Protein AF-A0A7W6TET4-F1 (afdb_monomer_lite)

Foldseek 3Di:
DQDDDPDLADDPVVCVVCVPPPQEAEEEADADDPPDPPGPVVVVVVDDDPRYDYDDQQQLAPPVDPDGSHHHDPVSVVVVCVVSVHDPSHDYHYD

Organism: NCBI:txid393664

Radius of gyration: 14.75 Å; chains: 1; bounding box: 37×28×41 Å

Sequence (95 aa):
MSLSLPGSLVTTEWLAAHIDQPDLVILDGSFKLPGATPIAADDFAARHIPKARFFDIDKIADHETSLPHMLPSPEAFEQYAADLGISSDSVVSRL

Secondary structure (DSSP, 8-state):
-----SSS---HHHHHHHTT-TTEEEEE-----TT-SS-HHHHHHHS--TT-EE--TTTTS--SSSSTTPPPPHHHHHHHHHHTT--TT-EEEE-

InterPro domains:
  IPR001763 Rhodanese-like domain [PS50206] (20-92)
  IPR036873 Rhodanese-like domain superfamily [G3DSA:3.40.250.10] (3-93)
  IPR036873 Rhodanese-like domain superfamily [SSF52821] (8-92)
  IPR045078 Sulfurtransferase TST/MPST-like [PTHR11364] (6-91)

Structure (mmCIF, N/CA/C/O backbone):
data_AF-A0A7W6TET4-F1
#
_entry.id   AF-A0A7W6TET4-F1
#
loop_
_atom_site.group_PDB
_atom_site.id
_atom_site.type_symbol
_atom_site.label_atom_id
_atom_site.label_alt_id
_atom_site.label_comp_id
_atom_site.label_asym_id
_atom_site.label_entity_id
_atom_site.label_seq_id
_atom_site.pdbx_PDB_ins_code
_atom_site.Cartn_x
_atom_site.Cartn_y
_atom_site.Cartn_z
_atom_site.occupancy
_atom_site.B_iso_or_equiv
_atom_site.auth_seq_id
_atom_site.auth_comp_id
_atom_site.auth_asym_id
_atom_site.auth_atom_id
_atom_site.pdbx_PDB_model_num
ATOM 1 N N . MET A 1 1 ? -19.960 4.815 11.275 1.00 53.94 1 MET A N 1
ATOM 2 C CA . MET A 1 1 ? -19.235 5.921 11.935 1.00 53.94 1 MET A CA 1
ATOM 3 C C . MET A 1 1 ? -17.923 6.014 11.197 1.00 53.94 1 MET A C 1
ATOM 5 O O . MET A 1 1 ? -17.213 5.023 11.216 1.00 53.94 1 MET A O 1
ATOM 9 N N . SER A 1 2 ? -17.649 7.124 10.514 1.00 67.94 2 SER A N 1
ATOM 10 C CA . SER A 1 2 ? -16.409 7.277 9.749 1.00 67.94 2 SER A CA 1
ATOM 11 C C . SER A 1 2 ? -15.210 7.264 10.696 1.00 67.94 2 SER A C 1
ATOM 13 O O . SER A 1 2 ? -15.177 8.031 11.665 1.00 67.94 2 SER A O 1
ATOM 15 N N . LEU A 1 3 ? -14.240 6.394 10.433 1.00 78.88 3 LEU A N 1
ATOM 16 C CA . LEU A 1 3 ? -12.979 6.367 11.165 1.00 78.88 3 LEU A CA 1
ATOM 17 C C . LEU A 1 3 ? -12.217 7.682 10.918 1.00 78.88 3 LEU A C 1
ATOM 19 O O . LEU A 1 3 ? -12.069 8.111 9.779 1.00 78.88 3 LEU A O 1
ATOM 23 N N . SER A 1 4 ? -11.730 8.333 11.976 1.00 82.81 4 SER A N 1
ATOM 24 C CA . SER A 1 4 ? -10.847 9.502 11.858 1.00 82.81 4 SER A CA 1
ATOM 25 C C . SER A 1 4 ? -9.422 9.085 12.187 1.00 82.81 4 SER A C 1
ATOM 27 O O . SER A 1 4 ? -9.173 8.549 13.268 1.00 82.81 4 SER A O 1
ATOM 29 N N . LEU A 1 5 ? -8.479 9.359 11.285 1.00 84.75 5 LEU A N 1
ATOM 30 C CA . LEU A 1 5 ? -7.062 9.148 11.569 1.00 84.75 5 LEU A CA 1
ATOM 31 C C . LEU A 1 5 ? -6.546 10.195 12.567 1.00 84.75 5 LEU A C 1
ATOM 33 O O . LEU A 1 5 ? -6.952 11.357 12.495 1.00 84.75 5 LEU A O 1
ATOM 37 N N . PRO A 1 6 ? -5.622 9.822 13.470 1.00 84.50 6 PRO A N 1
ATOM 38 C CA . PRO A 1 6 ? -4.951 10.772 14.357 1.00 84.50 6 PRO A CA 1
ATOM 39 C C . PRO A 1 6 ? -3.944 11.678 13.617 1.00 84.50 6 PRO A C 1
ATOM 41 O O . PRO A 1 6 ? -3.480 12.663 14.186 1.00 84.50 6 PRO A O 1
ATOM 44 N N . GLY A 1 7 ? -3.601 11.358 12.364 1.00 89.06 7 GLY A N 1
ATOM 45 C CA . GLY A 1 7 ? -2.691 12.112 11.501 1.00 89.06 7 GLY A CA 1
ATOM 46 C C . GLY A 1 7 ? -2.240 11.282 10.293 1.00 89.06 7 GLY A C 1
ATOM 47 O O . GLY A 1 7 ? -2.768 10.197 10.056 1.00 89.06 7 GLY A O 1
ATOM 48 N N . SER A 1 8 ? -1.238 11.764 9.548 1.00 90.31 8 SER A N 1
ATOM 49 C CA . SER A 1 8 ? -0.650 11.041 8.400 1.00 90.31 8 SER A CA 1
ATOM 50 C C . SER A 1 8 ? 0.134 9.783 8.792 1.00 90.31 8 SER A C 1
ATOM 52 O O . SER A 1 8 ? 0.479 8.983 7.929 1.00 90.31 8 SER A O 1
ATOM 54 N N . LEU A 1 9 ? 0.443 9.628 10.082 1.00 92.12 9 LEU A N 1
ATOM 55 C CA . LEU A 1 9 ? 1.100 8.463 10.660 1.00 92.12 9 LEU A CA 1
ATOM 56 C C . LEU A 1 9 ? 0.253 7.940 11.819 1.00 92.12 9 LEU A C 1
ATOM 58 O O . LEU A 1 9 ? -0.325 8.718 12.582 1.00 92.12 9 LEU A O 1
ATOM 62 N N . VAL A 1 10 ? 0.229 6.621 11.967 1.00 93.88 10 VAL A N 1
ATOM 63 C CA . VAL A 1 10 ? -0.420 5.915 13.075 1.00 93.88 10 VAL A CA 1
ATOM 64 C C . VAL A 1 10 ? 0.575 4.957 13.715 1.00 93.88 10 VAL A C 1
ATOM 66 O O . VAL A 1 10 ? 1.537 4.540 13.073 1.00 93.88 10 VAL A O 1
ATOM 69 N N . THR A 1 11 ? 0.365 4.610 14.983 1.00 94.75 11 THR A N 1
ATOM 70 C CA . THR A 1 11 ? 1.202 3.606 15.653 1.00 94.75 11 THR A CA 1
ATOM 71 C C . THR A 1 11 ? 0.676 2.193 15.405 1.00 94.75 11 THR A C 1
ATOM 73 O O . THR A 1 11 ? -0.485 1.998 15.030 1.00 94.75 11 THR A O 1
ATOM 76 N N . THR A 1 12 ? 1.515 1.189 15.661 1.00 94.44 12 THR A N 1
ATOM 77 C CA . THR A 1 12 ? 1.134 -0.229 15.597 1.00 94.44 12 THR A CA 1
ATOM 78 C C . THR A 1 12 ? 0.012 -0.572 16.573 1.00 94.44 12 THR A C 1
ATOM 80 O O . THR A 1 12 ? -0.875 -1.355 16.241 1.00 94.44 12 THR A O 1
ATOM 83 N N . GLU A 1 13 ? -0.000 0.052 17.752 1.00 95.12 13 GLU A N 1
ATOM 84 C CA . GLU A 1 13 ? -1.038 -0.139 18.771 1.00 95.12 13 GLU A CA 1
ATOM 85 C C . GLU A 1 13 ? -2.374 0.434 18.304 1.00 95.12 13 GLU A C 1
ATOM 87 O O . GLU A 1 13 ? -3.412 -0.205 18.471 1.00 95.12 13 GLU A O 1
ATOM 92 N N . TRP A 1 14 ? -2.352 1.619 17.682 1.00 94.62 14 TRP A N 1
ATOM 93 C CA . TRP A 1 14 ? -3.555 2.198 17.097 1.00 94.62 14 TRP A CA 1
ATOM 94 C C . TRP A 1 14 ? -4.098 1.292 15.996 1.00 94.62 14 TRP A C 1
ATOM 96 O O . TRP A 1 14 ? -5.291 0.993 16.000 1.00 94.62 14 TRP A O 1
ATOM 106 N N . LEU A 1 15 ? -3.239 0.805 15.095 1.00 94.75 15 LEU A N 1
ATOM 107 C CA . LEU A 1 15 ? -3.696 -0.056 14.011 1.00 94.75 15 LEU A CA 1
ATOM 108 C C . LEU A 1 15 ? -4.312 -1.349 14.547 1.00 94.75 15 LEU A C 1
ATOM 110 O O . LEU A 1 15 ? -5.414 -1.710 14.144 1.00 94.75 15 LEU A O 1
ATOM 114 N N . ALA A 1 16 ? -3.640 -2.016 15.487 1.00 94.31 16 ALA A N 1
ATOM 115 C CA . ALA A 1 16 ? -4.144 -3.240 16.100 1.00 94.31 16 ALA A CA 1
ATOM 116 C C . ALA A 1 16 ? -5.514 -3.031 16.770 1.00 94.31 16 ALA A C 1
ATOM 118 O O . ALA A 1 16 ? -6.381 -3.894 16.669 1.00 94.31 16 ALA A O 1
ATOM 119 N N . ALA A 1 17 ? -5.737 -1.870 17.397 1.00 94.50 17 ALA A N 1
ATOM 120 C CA . ALA A 1 17 ? -7.012 -1.528 18.026 1.00 94.50 17 ALA A CA 1
ATOM 121 C C . ALA A 1 17 ? -8.150 -1.230 17.027 1.00 94.50 17 ALA A C 1
ATOM 123 O O . ALA A 1 17 ? -9.317 -1.296 17.408 1.00 94.50 17 ALA A O 1
ATOM 124 N N . HIS A 1 18 ? -7.836 -0.904 15.768 1.00 93.75 18 HIS A N 1
ATOM 125 C CA . HIS A 1 18 ? -8.816 -0.493 14.752 1.00 93.75 18 HIS A CA 1
ATOM 126 C C . HIS A 1 18 ? -8.876 -1.432 13.534 1.00 93.75 18 HIS A C 1
ATOM 128 O O . HIS A 1 18 ? -9.623 -1.156 12.600 1.00 93.75 18 HIS A O 1
ATOM 134 N N . ILE A 1 19 ? -8.148 -2.555 13.543 1.00 93.50 19 ILE A N 1
ATOM 135 C CA . ILE A 1 19 ? -8.008 -3.489 12.407 1.00 93.50 19 ILE A CA 1
ATOM 136 C C . ILE A 1 19 ? -9.335 -4.111 11.928 1.00 93.50 19 ILE A C 1
ATOM 138 O O . ILE A 1 19 ? -9.438 -4.633 10.815 1.00 93.50 19 ILE A O 1
ATOM 142 N N . ASP A 1 20 ? -10.368 -4.075 12.769 1.00 93.12 20 ASP A N 1
ATOM 143 C CA . ASP A 1 20 ? -11.706 -4.580 12.460 1.00 93.12 20 ASP A CA 1
ATOM 144 C C . ASP A 1 20 ? -12.679 -3.519 11.945 1.00 93.12 20 ASP A C 1
ATOM 146 O O . ASP A 1 20 ? -13.820 -3.848 11.619 1.00 93.12 20 ASP A O 1
ATOM 150 N N . GLN A 1 21 ? -12.237 -2.267 11.812 1.00 91.62 21 GLN A N 1
ATOM 151 C CA . GLN A 1 21 ? -13.076 -1.213 11.260 1.00 91.62 21 GLN A CA 1
ATOM 152 C C . GLN A 1 21 ? -13.338 -1.458 9.766 1.00 91.62 21 GLN A C 1
ATOM 154 O O . GLN A 1 21 ? -12.386 -1.645 9.007 1.00 91.62 21 GLN A O 1
ATOM 159 N N . PRO A 1 22 ? -14.607 -1.438 9.318 1.00 87.62 22 PRO A N 1
ATOM 160 C CA . PRO A 1 22 ? -14.963 -1.747 7.931 1.00 87.62 22 PRO A CA 1
ATOM 161 C C . PRO A 1 22 ? -14.431 -0.710 6.936 1.00 87.62 22 PRO A C 1
ATOM 163 O O . PRO A 1 22 ? -14.143 -1.053 5.793 1.00 87.62 22 PRO A O 1
ATOM 166 N N . ASP A 1 23 ? -14.263 0.532 7.388 1.00 88.69 23 ASP A N 1
ATOM 167 C CA . ASP A 1 23 ? -13.827 1.657 6.557 1.00 88.69 23 ASP A CA 1
ATOM 168 C C . ASP A 1 23 ? -12.287 1.768 6.489 1.00 88.69 23 ASP A C 1
ATOM 170 O O . ASP A 1 23 ? -11.756 2.654 5.820 1.00 88.69 23 ASP A O 1
ATOM 174 N N . LEU A 1 24 ? -11.550 0.896 7.196 1.00 91.06 24 LEU A N 1
ATOM 175 C CA . LEU A 1 24 ? -10.088 0.890 7.222 1.00 91.06 24 LEU A CA 1
ATOM 176 C C . LEU A 1 24 ? -9.526 -0.045 6.147 1.00 91.06 24 LEU A C 1
ATOM 178 O O . LEU A 1 24 ? -9.713 -1.262 6.195 1.00 91.06 24 LEU A O 1
ATOM 182 N N . VAL A 1 25 ? -8.754 0.524 5.223 1.00 93.12 25 VAL A N 1
ATOM 183 C CA . VAL A 1 25 ? -7.996 -0.226 4.220 1.00 93.12 25 VAL A CA 1
ATOM 184 C C . VAL A 1 25 ? -6.511 -0.167 4.561 1.00 93.12 25 VAL A C 1
ATOM 186 O O . VAL A 1 25 ? -5.919 0.908 4.670 1.00 93.12 25 VAL A O 1
ATOM 189 N N . ILE A 1 26 ? -5.907 -1.344 4.717 1.00 94.44 26 ILE A N 1
ATOM 190 C CA . ILE A 1 26 ? -4.477 -1.505 4.990 1.00 94.44 26 ILE A CA 1
ATOM 191 C C . ILE A 1 26 ? -3.801 -1.899 3.684 1.00 94.44 26 ILE A C 1
ATOM 193 O O . ILE A 1 26 ? -4.182 -2.895 3.066 1.00 94.44 26 ILE A O 1
ATOM 197 N N . LEU A 1 27 ? -2.801 -1.127 3.269 1.00 95.19 27 LEU A N 1
ATOM 198 C CA . LEU A 1 27 ? -2.016 -1.415 2.074 1.00 95.19 27 LEU A CA 1
ATOM 199 C C . LEU A 1 27 ? -0.574 -1.725 2.458 1.00 95.19 27 LEU A C 1
ATOM 201 O O . LEU A 1 27 ? 0.060 -0.947 3.170 1.00 95.19 27 LEU A O 1
ATOM 205 N N . ASP A 1 28 ? -0.054 -2.831 1.938 1.00 95.31 28 ASP A N 1
ATOM 206 C CA . ASP A 1 28 ? 1.380 -3.099 1.940 1.00 95.31 28 ASP A CA 1
ATOM 207 C C . ASP A 1 28 ? 1.984 -2.505 0.666 1.00 95.31 28 ASP A C 1
ATOM 209 O O . ASP A 1 28 ? 1.710 -2.973 -0.438 1.00 95.31 28 ASP A O 1
ATOM 213 N N . GLY A 1 29 ? 2.765 -1.435 0.823 1.00 92.69 29 GLY A N 1
ATOM 214 C CA . GLY A 1 29 ? 3.433 -0.734 -0.276 1.00 92.69 29 GLY A CA 1
ATOM 215 C C . GLY A 1 29 ? 4.895 -1.136 -0.453 1.00 92.69 29 GLY A C 1
ATOM 216 O O . GLY A 1 29 ? 5.703 -0.286 -0.846 1.00 92.69 29 GLY A O 1
ATOM 217 N N . SER A 1 30 ? 5.262 -2.363 -0.072 1.00 93.19 30 SER A N 1
ATOM 218 C CA . SER A 1 30 ? 6.630 -2.864 -0.172 1.00 93.19 30 SER A CA 1
ATOM 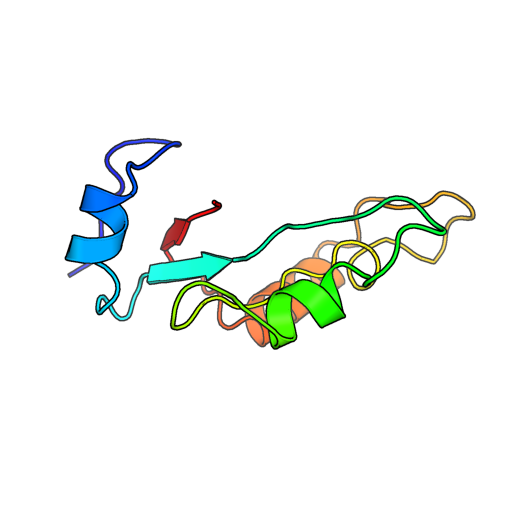219 C C . SER A 1 30 ? 7.067 -3.028 -1.622 1.00 93.19 30 SER A C 1
ATOM 221 O O . SER A 1 30 ? 6.383 -3.628 -2.446 1.00 93.19 30 SER A O 1
ATOM 223 N N . PHE A 1 31 ? 8.280 -2.564 -1.907 1.00 92.38 31 PHE A N 1
ATOM 224 C CA . PHE A 1 31 ? 8.957 -2.761 -3.180 1.00 92.38 31 PHE A CA 1
ATOM 225 C C . PHE A 1 31 ? 10.405 -3.169 -2.929 1.00 92.38 31 PHE A C 1
ATOM 227 O O . PHE A 1 31 ? 11.032 -2.721 -1.965 1.00 92.38 31 PHE A O 1
ATOM 234 N N . LYS A 1 32 ? 10.948 -4.018 -3.800 1.00 91.56 32 LYS A N 1
ATOM 235 C CA . LYS A 1 32 ? 12.338 -4.468 -3.731 1.00 91.56 32 LYS A CA 1
ATOM 236 C C . LYS A 1 32 ? 13.027 -4.240 -5.065 1.00 91.56 32 LYS A C 1
ATOM 238 O O . LYS A 1 32 ? 12.423 -4.404 -6.117 1.00 91.56 32 LYS A O 1
ATOM 243 N N . LEU A 1 33 ? 14.315 -3.909 -5.002 1.00 90.50 33 LEU A N 1
ATOM 244 C CA . LEU A 1 33 ? 15.130 -3.707 -6.195 1.00 90.50 33 LEU A CA 1
ATOM 245 C C . LEU A 1 33 ? 15.203 -4.984 -7.052 1.00 90.50 33 LEU A C 1
ATOM 247 O O . LEU A 1 33 ? 15.222 -6.089 -6.495 1.00 90.50 33 LEU A O 1
ATOM 251 N N . PRO A 1 34 ? 15.327 -4.850 -8.386 1.00 86.88 34 PRO A N 1
ATOM 252 C CA . PRO A 1 34 ? 15.526 -5.988 -9.273 1.00 86.88 34 PRO A CA 1
ATOM 253 C C . PRO A 1 34 ? 16.680 -6.886 -8.808 1.00 86.88 34 PRO A C 1
ATOM 255 O O . PRO A 1 34 ? 17.775 -6.411 -8.507 1.00 86.88 34 PRO A O 1
ATOM 258 N N . GLY A 1 35 ? 16.430 -8.195 -8.743 1.00 89.69 35 GLY A N 1
ATOM 259 C CA . GLY A 1 35 ? 17.404 -9.194 -8.287 1.00 89.69 35 GLY A CA 1
ATOM 260 C C . GLY A 1 35 ? 17.390 -9.484 -6.780 1.00 89.69 35 GLY A C 1
ATOM 261 O O . GLY A 1 35 ? 18.032 -10.443 -6.351 1.00 89.69 35 GLY A O 1
ATOM 262 N N . ALA A 1 36 ? 16.640 -8.728 -5.972 1.00 91.56 36 ALA A N 1
ATOM 263 C CA . ALA A 1 36 ? 16.397 -9.086 -4.577 1.00 91.56 36 ALA A CA 1
ATOM 264 C C . ALA A 1 36 ? 15.419 -10.270 -4.483 1.00 91.56 36 ALA A C 1
ATOM 266 O O . ALA A 1 36 ? 14.366 -10.271 -5.118 1.00 91.56 36 ALA A O 1
ATOM 267 N N . THR A 1 37 ? 15.761 -11.268 -3.665 1.00 90.12 37 THR A N 1
ATOM 268 C CA . THR A 1 37 ? 14.924 -12.452 -3.429 1.00 90.12 37 THR A CA 1
ATOM 269 C C . THR A 1 37 ? 14.680 -12.664 -1.930 1.00 90.12 37 THR A C 1
ATOM 271 O O . THR A 1 37 ? 15.569 -12.368 -1.125 1.00 90.12 37 THR A O 1
ATOM 274 N N . PRO A 1 38 ? 13.492 -13.153 -1.530 1.00 90.81 38 PRO A N 1
ATOM 275 C CA . PRO A 1 38 ? 12.279 -13.286 -2.354 1.00 90.81 38 PRO A CA 1
ATOM 276 C C . PRO A 1 38 ? 11.759 -11.910 -2.819 1.00 90.81 38 PRO A C 1
ATOM 278 O O . PRO A 1 38 ? 12.132 -10.884 -2.240 1.00 90.81 38 PRO A O 1
ATOM 281 N N . ILE A 1 39 ? 10.947 -11.868 -3.879 1.00 93.38 39 ILE A N 1
ATOM 282 C CA . ILE A 1 39 ? 10.360 -10.604 -4.362 1.00 93.38 39 ILE A CA 1
ATOM 283 C C . ILE A 1 39 ? 9.324 -10.073 -3.357 1.00 93.38 39 ILE A C 1
ATOM 285 O O . ILE A 1 39 ? 8.884 -10.802 -2.470 1.00 93.38 39 ILE A O 1
ATOM 289 N N . ALA A 1 40 ? 8.935 -8.800 -3.466 1.00 94.00 40 ALA A N 1
ATOM 290 C CA . ALA A 1 40 ? 8.019 -8.173 -2.504 1.00 94.00 40 ALA A CA 1
ATOM 291 C C . ALA A 1 40 ? 6.670 -8.912 -2.389 1.00 94.00 40 ALA A C 1
ATOM 293 O O . ALA A 1 40 ? 6.188 -9.133 -1.282 1.00 94.00 40 ALA A O 1
ATOM 294 N N . ALA A 1 41 ? 6.113 -9.366 -3.517 1.00 93.38 41 ALA A N 1
ATOM 295 C CA . ALA A 1 41 ? 4.866 -10.129 -3.543 1.00 93.38 41 ALA A CA 1
ATOM 296 C C . ALA A 1 41 ? 4.974 -11.483 -2.814 1.00 93.38 41 ALA A C 1
ATOM 298 O O . ALA A 1 41 ? 4.051 -11.874 -2.101 1.00 93.38 41 ALA A O 1
ATOM 299 N N . ASP A 1 42 ? 6.108 -12.176 -2.946 1.00 95.12 42 ASP A N 1
ATOM 300 C CA . ASP A 1 42 ? 6.362 -13.446 -2.257 1.00 95.12 42 ASP A CA 1
ATOM 301 C C . ASP A 1 42 ? 6.496 -13.238 -0.743 1.00 95.12 42 ASP A C 1
ATOM 303 O O . ASP A 1 42 ? 5.971 -14.025 0.045 1.00 95.12 42 ASP A O 1
ATOM 307 N N . ASP A 1 43 ? 7.167 -12.159 -0.326 1.00 94.38 43 ASP A N 1
ATOM 308 C CA . ASP A 1 43 ? 7.276 -11.787 1.088 1.00 94.38 43 ASP A CA 1
ATOM 309 C C . ASP A 1 43 ? 5.911 -11.459 1.690 1.00 94.38 43 ASP A C 1
ATOM 311 O O . ASP A 1 43 ? 5.583 -11.973 2.761 1.00 94.38 43 ASP A O 1
ATOM 315 N N . PHE A 1 44 ? 5.105 -10.668 0.976 1.00 95.88 44 PHE A N 1
ATOM 316 C CA . PHE A 1 44 ? 3.734 -10.367 1.368 1.00 95.88 44 PHE A CA 1
ATOM 317 C C . PHE A 1 44 ? 2.922 -11.658 1.505 1.00 95.88 44 PHE A C 1
ATOM 319 O O . PHE A 1 44 ? 2.306 -11.894 2.542 1.00 95.88 44 PHE A O 1
ATOM 326 N N . ALA A 1 45 ? 2.968 -12.549 0.510 1.00 95.31 45 ALA A N 1
ATOM 327 C CA . ALA A 1 45 ? 2.260 -13.827 0.558 1.00 95.31 45 ALA A CA 1
ATOM 328 C C . ALA A 1 45 ? 2.707 -14.706 1.739 1.00 95.31 45 ALA A C 1
ATOM 330 O O . ALA A 1 45 ? 1.880 -15.390 2.345 1.00 95.31 45 ALA A O 1
ATOM 331 N N . ALA A 1 46 ? 3.995 -14.670 2.095 1.00 96.75 46 ALA A N 1
ATOM 332 C CA . ALA A 1 46 ? 4.529 -15.411 3.229 1.00 96.75 46 ALA A CA 1
ATOM 333 C C . ALA A 1 46 ? 4.082 -14.824 4.576 1.00 96.75 46 ALA A C 1
ATOM 335 O O . ALA A 1 46 ? 3.737 -15.581 5.488 1.00 96.75 46 ALA A O 1
ATOM 336 N N . ARG A 1 47 ? 4.122 -13.493 4.732 1.00 95.50 47 ARG A N 1
ATOM 337 C CA . ARG A 1 47 ? 3.724 -12.782 5.953 1.00 95.50 47 ARG A CA 1
ATOM 338 C C . ARG A 1 47 ? 3.287 -11.355 5.637 1.00 95.50 47 ARG A C 1
ATOM 340 O O . ARG A 1 47 ? 4.057 -10.568 5.104 1.00 95.50 47 ARG A O 1
ATOM 347 N N . HIS A 1 48 ? 2.104 -10.997 6.110 1.00 96.00 48 HIS A N 1
ATOM 348 C CA . HIS A 1 48 ? 1.580 -9.639 6.054 1.00 96.00 48 HIS A CA 1
ATOM 349 C C . HIS A 1 48 ? 0.651 -9.388 7.243 1.00 96.00 48 HIS A C 1
ATOM 351 O O . HIS A 1 48 ? 0.263 -10.309 7.968 1.00 96.00 48 HIS A O 1
ATOM 357 N N . ILE A 1 49 ? 0.302 -8.122 7.452 1.00 95.31 49 ILE A N 1
ATOM 358 C CA . ILE A 1 49 ? -0.693 -7.731 8.451 1.00 95.31 49 ILE A CA 1
ATOM 359 C C . ILE A 1 49 ? -2.061 -8.273 8.020 1.00 95.31 49 ILE A C 1
ATOM 361 O O . ILE A 1 49 ? -2.405 -8.159 6.843 1.00 95.31 49 ILE A O 1
ATOM 365 N N . PRO A 1 50 ? -2.873 -8.840 8.930 1.00 93.38 50 PRO A N 1
ATOM 366 C CA . PRO A 1 50 ? -4.202 -9.322 8.578 1.00 93.38 50 PRO A CA 1
ATOM 367 C C . PRO A 1 50 ? -5.025 -8.265 7.832 1.00 93.38 50 PRO A C 1
ATOM 369 O O . PRO A 1 50 ? -5.050 -7.102 8.228 1.00 93.38 50 PRO A O 1
ATOM 372 N N . LYS A 1 51 ? -5.717 -8.688 6.766 1.00 91.88 51 LYS A N 1
ATOM 373 C CA . LYS A 1 51 ? -6.539 -7.842 5.874 1.00 91.88 51 LYS A CA 1
ATOM 374 C C . LYS A 1 51 ? -5.772 -6.808 5.044 1.00 91.88 51 LYS A C 1
ATOM 376 O O . LYS A 1 51 ? -6.412 -6.077 4.287 1.00 91.88 51 LYS A O 1
ATOM 381 N N . ALA A 1 52 ? -4.443 -6.754 5.148 1.00 95.00 52 ALA A N 1
ATOM 382 C CA . ALA A 1 52 ? -3.648 -5.949 4.237 1.00 95.00 52 ALA A CA 1
ATOM 383 C C . ALA A 1 52 ? -3.854 -6.415 2.792 1.00 95.00 52 ALA A C 1
ATOM 385 O O . ALA A 1 52 ? -4.089 -7.595 2.525 1.00 95.00 52 ALA A O 1
ATOM 386 N N . ARG A 1 53 ? -3.768 -5.469 1.863 1.00 94.69 53 ARG A N 1
ATOM 387 C CA . ARG A 1 53 ? -3.801 -5.706 0.421 1.00 94.69 53 ARG A CA 1
ATOM 388 C C . ARG A 1 53 ? -2.457 -5.266 -0.145 1.00 94.69 53 ARG A C 1
ATOM 390 O O . ARG A 1 53 ? -1.936 -4.227 0.255 1.00 94.69 53 ARG A O 1
ATOM 397 N N . PHE A 1 54 ? -1.883 -6.055 -1.043 1.00 95.50 54 PHE A N 1
ATOM 398 C CA . PHE A 1 54 ? -0.597 -5.715 -1.643 1.00 95.50 54 PHE A CA 1
ATOM 399 C C . PHE A 1 54 ? -0.780 -4.619 -2.696 1.00 95.50 54 PHE A C 1
ATOM 401 O O . PHE A 1 54 ? -1.553 -4.787 -3.639 1.00 95.50 54 PHE A O 1
ATOM 408 N N . PHE A 1 55 ? -0.077 -3.501 -2.531 1.00 94.00 55 PHE A N 1
ATOM 409 C CA . PHE A 1 55 ? -0.028 -2.410 -3.495 1.00 94.00 55 PHE A CA 1
ATOM 410 C C . PHE A 1 55 ? 1.211 -2.584 -4.376 1.00 94.00 55 PHE A C 1
ATOM 412 O O . PHE A 1 55 ? 2.308 -2.128 -4.057 1.00 94.00 55 PHE A O 1
ATOM 419 N N . ASP A 1 56 ? 1.021 -3.263 -5.502 1.00 92.12 56 ASP A N 1
ATOM 420 C CA . ASP A 1 56 ? 2.061 -3.485 -6.501 1.00 92.12 56 ASP A CA 1
ATOM 421 C C . ASP A 1 56 ? 2.338 -2.204 -7.311 1.00 92.12 56 ASP A C 1
ATOM 423 O O . ASP A 1 56 ? 1.552 -1.818 -8.181 1.00 92.12 56 ASP A O 1
ATOM 427 N N . ILE A 1 57 ? 3.456 -1.538 -7.002 1.00 88.19 57 ILE A N 1
ATOM 428 C CA . ILE A 1 57 ? 3.867 -0.291 -7.661 1.00 88.19 57 ILE A CA 1
ATOM 429 C C . ILE A 1 57 ? 4.312 -0.492 -9.113 1.00 88.19 57 ILE A C 1
ATOM 431 O O . ILE A 1 57 ? 4.287 0.463 -9.885 1.00 88.19 57 ILE A O 1
ATOM 435 N N . ASP A 1 58 ? 4.733 -1.703 -9.484 1.00 86.94 58 ASP A N 1
ATOM 436 C CA . ASP A 1 58 ? 5.109 -2.010 -10.863 1.00 86.94 58 ASP A CA 1
ATOM 437 C C . ASP A 1 58 ? 3.856 -2.203 -11.703 1.00 86.94 58 ASP A C 1
ATOM 439 O O . ASP A 1 58 ? 3.779 -1.714 -12.828 1.00 86.94 58 ASP A O 1
ATOM 443 N N . LYS A 1 59 ? 2.840 -2.860 -11.138 1.00 87.75 59 LYS A N 1
ATOM 444 C CA . LYS A 1 59 ? 1.568 -3.093 -11.822 1.00 87.75 59 LYS A CA 1
ATOM 445 C C . LYS A 1 59 ? 0.795 -1.805 -12.108 1.00 87.75 59 LYS A C 1
ATOM 447 O O . LYS A 1 59 ? 0.158 -1.723 -13.152 1.00 87.75 59 LYS A O 1
ATOM 452 N N . ILE A 1 60 ? 0.831 -0.830 -11.198 1.00 90.62 60 ILE A N 1
ATOM 453 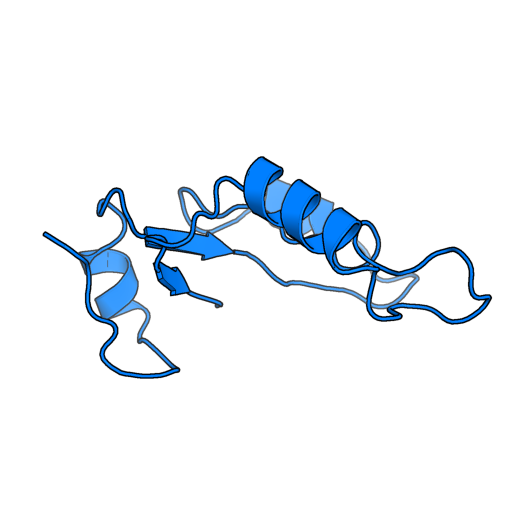C CA . ILE A 1 60 ? 0.098 0.440 -11.340 1.0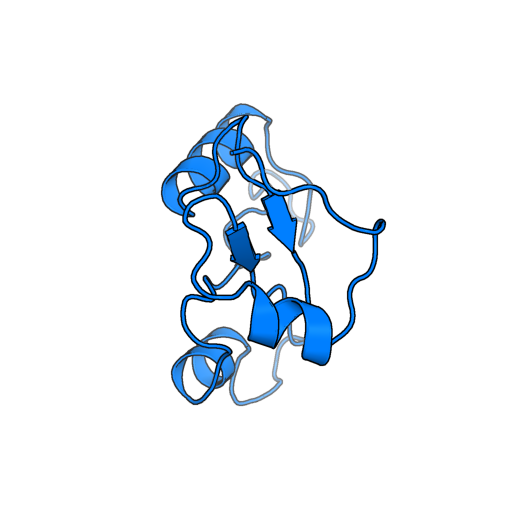0 90.62 60 ILE A CA 1
ATOM 454 C C . ILE A 1 60 ? 0.929 1.572 -11.959 1.00 90.62 60 ILE A C 1
ATOM 456 O O . ILE A 1 60 ? 0.495 2.718 -11.966 1.00 90.62 60 ILE A O 1
ATOM 460 N N . ALA A 1 61 ? 2.129 1.285 -12.457 1.00 89.31 61 ALA A N 1
ATOM 461 C CA . ALA A 1 61 ? 2.923 2.283 -13.161 1.00 89.31 61 ALA A CA 1
ATOM 462 C C . ALA A 1 61 ? 2.354 2.580 -14.561 1.00 89.31 61 ALA A C 1
ATOM 464 O O . ALA A 1 61 ? 1.684 1.746 -15.168 1.00 89.31 61 ALA A O 1
ATOM 465 N N . ASP A 1 62 ? 2.680 3.748 -15.110 1.00 89.31 62 ASP A N 1
ATOM 466 C CA . ASP A 1 62 ? 2.496 4.034 -16.533 1.00 89.31 62 ASP A CA 1
ATOM 467 C C . ASP A 1 62 ? 3.534 3.274 -17.376 1.00 89.31 62 ASP A C 1
ATOM 469 O O . ASP A 1 62 ? 4.741 3.521 -17.290 1.00 89.31 62 ASP A O 1
ATOM 473 N N . HIS A 1 63 ? 3.045 2.329 -18.182 1.00 87.56 63 HIS A N 1
ATOM 474 C CA . HIS A 1 63 ? 3.852 1.463 -19.048 1.00 87.56 63 HIS A CA 1
ATOM 475 C C . HIS A 1 63 ? 3.930 1.976 -20.493 1.00 87.56 63 HIS A C 1
ATOM 477 O O . HIS A 1 63 ? 4.562 1.336 -21.333 1.00 87.56 63 HIS A O 1
ATOM 483 N N . GLU A 1 64 ? 3.315 3.121 -20.804 1.00 88.88 64 GLU A N 1
ATOM 484 C CA . GLU A 1 64 ? 3.473 3.777 -22.108 1.00 88.88 64 GLU A CA 1
ATOM 485 C C . GLU A 1 64 ? 4.847 4.446 -22.242 1.00 88.88 64 GLU A C 1
ATOM 487 O O . GLU A 1 64 ? 5.315 4.722 -23.351 1.00 88.88 64 GLU A O 1
ATOM 492 N N . THR A 1 65 ? 5.534 4.669 -21.118 1.00 86.94 65 THR A N 1
ATOM 493 C CA . THR A 1 65 ? 6.898 5.196 -21.094 1.00 86.94 65 THR A CA 1
ATOM 494 C C . THR A 1 65 ? 7.942 4.092 -20.934 1.00 86.94 65 THR A C 1
ATOM 496 O O . THR A 1 65 ? 7.690 3.023 -20.387 1.00 86.94 65 THR A O 1
ATOM 499 N N . SER A 1 66 ? 9.178 4.380 -21.345 1.00 86.44 66 SER A N 1
ATOM 500 C CA . SER A 1 66 ? 10.324 3.502 -21.081 1.00 86.44 66 SER A CA 1
ATOM 501 C C . SER A 1 66 ? 10.901 3.650 -19.664 1.00 86.44 66 SER A C 1
ATOM 503 O O . SER A 1 66 ? 11.945 3.064 -19.375 1.00 86.44 66 SER A O 1
ATOM 505 N N . LEU A 1 67 ? 10.312 4.501 -18.817 1.00 86.31 67 LEU A N 1
ATOM 506 C CA . LEU A 1 67 ? 10.784 4.773 -17.461 1.00 86.31 67 LEU A CA 1
ATOM 507 C C . LEU A 1 67 ? 9.989 3.935 -16.446 1.00 86.31 67 LEU A C 1
ATOM 509 O O . LEU A 1 67 ? 8.777 3.794 -16.589 1.00 86.31 67 LEU A O 1
ATOM 513 N N . PRO A 1 68 ? 10.639 3.391 -15.404 1.00 82.56 68 PRO A N 1
ATOM 514 C CA . PRO A 1 68 ? 9.945 2.629 -14.371 1.00 82.56 68 PRO A CA 1
ATOM 515 C C . PRO A 1 68 ? 9.179 3.548 -13.405 1.00 82.56 68 PRO A C 1
ATOM 517 O O . PRO A 1 68 ? 9.580 4.690 -13.176 1.00 82.56 68 PRO A O 1
ATOM 520 N N . HIS A 1 69 ? 8.122 3.014 -12.783 1.00 83.25 69 HIS A N 1
ATOM 521 C CA . HIS A 1 69 ? 7.360 3.650 -11.692 1.00 83.25 69 HIS A CA 1
ATOM 522 C C . HIS A 1 69 ? 6.771 5.031 -12.022 1.00 83.25 69 HIS A C 1
ATOM 524 O O . HIS A 1 69 ? 6.638 5.891 -11.147 1.00 83.25 69 HIS A O 1
ATOM 530 N N . MET A 1 70 ? 6.433 5.259 -13.288 1.00 91.88 70 MET A N 1
ATOM 531 C CA . MET A 1 70 ? 5.777 6.490 -13.706 1.00 91.88 70 MET A CA 1
ATOM 532 C C . MET A 1 70 ? 4.336 6.533 -13.201 1.00 91.88 70 MET A C 1
ATOM 534 O O . MET A 1 70 ? 3.684 5.499 -13.060 1.00 91.88 70 MET A O 1
ATOM 538 N N . LEU A 1 71 ? 3.849 7.739 -12.907 1.00 90.38 71 LEU A N 1
ATOM 539 C CA . LEU A 1 71 ? 2.483 7.937 -12.433 1.00 90.38 71 LEU A CA 1
ATOM 540 C C . LEU A 1 71 ? 1.492 7.489 -13.527 1.00 90.38 71 LEU A C 1
ATOM 542 O O . LEU A 1 71 ? 1.605 7.991 -14.644 1.00 90.38 71 LEU A O 1
ATOM 546 N N . PRO A 1 72 ? 0.536 6.591 -13.229 1.00 90.50 72 PRO A N 1
ATOM 547 C CA . PRO A 1 72 ? -0.478 6.156 -14.190 1.00 90.50 72 PRO A CA 1
ATOM 548 C C . PRO A 1 72 ? -1.446 7.285 -14.551 1.00 90.50 72 PRO A C 1
ATOM 550 O O . PRO A 1 72 ? -1.495 8.329 -13.891 1.00 90.50 72 PRO A O 1
ATOM 553 N N . SER A 1 73 ? -2.292 7.040 -15.555 1.00 92.06 73 SER A N 1
ATOM 554 C CA . SER A 1 73 ? -3.454 7.900 -15.782 1.00 92.06 73 SER A CA 1
ATOM 555 C C . SER A 1 73 ? -4.412 7.858 -14.576 1.00 92.06 73 SER A C 1
ATOM 557 O O . SER A 1 73 ? -4.447 6.857 -13.846 1.00 92.06 73 SER A O 1
ATOM 559 N N . PRO A 1 74 ? -5.219 8.914 -14.361 1.00 91.44 74 PRO A N 1
ATOM 560 C CA . PRO A 1 74 ? -6.237 8.925 -13.314 1.00 91.44 74 PRO A CA 1
ATOM 561 C C . PRO A 1 74 ? -7.178 7.717 -13.378 1.00 91.44 74 PRO A C 1
ATOM 563 O O . PRO A 1 74 ? -7.434 7.093 -12.356 1.00 91.44 74 PRO A O 1
ATOM 566 N N . GLU A 1 75 ? -7.623 7.327 -14.572 1.00 91.81 75 GLU A N 1
ATOM 567 C CA . GLU A 1 75 ? -8.558 6.215 -14.776 1.00 91.81 75 GLU A CA 1
ATOM 568 C C . GLU A 1 75 ? -7.931 4.869 -14.396 1.00 91.81 75 GLU A C 1
ATOM 570 O O . GLU A 1 75 ? -8.574 4.031 -13.761 1.00 91.81 75 GLU A O 1
ATOM 575 N N . ALA A 1 76 ? -6.659 4.663 -14.752 1.00 89.75 76 ALA A N 1
ATOM 576 C CA . ALA A 1 76 ? -5.923 3.462 -14.375 1.00 89.75 76 ALA A CA 1
ATOM 577 C C . ALA A 1 76 ? -5.716 3.389 -12.854 1.00 89.75 76 ALA A C 1
ATOM 579 O O . ALA A 1 76 ? -5.906 2.326 -12.257 1.00 89.75 76 ALA A O 1
ATOM 580 N N . PHE A 1 77 ? -5.393 4.519 -12.215 1.00 91.50 77 PHE A N 1
ATOM 581 C CA . PHE A 1 77 ? -5.293 4.605 -10.758 1.00 91.50 77 PHE A CA 1
ATOM 582 C C . PHE A 1 77 ? -6.628 4.328 -10.064 1.00 91.50 77 PHE A C 1
ATOM 584 O O . PHE A 1 77 ? -6.670 3.540 -9.121 1.00 91.50 77 PHE A O 1
ATOM 591 N N . GLU A 1 78 ? -7.714 4.943 -10.532 1.00 90.25 78 GLU A N 1
ATOM 592 C CA . GLU A 1 78 ? -9.057 4.763 -9.979 1.00 90.25 78 GLU A CA 1
ATOM 593 C C . GLU A 1 78 ? -9.503 3.303 -10.049 1.00 90.25 78 GLU A C 1
ATOM 595 O O . GLU A 1 78 ? -9.937 2.748 -9.038 1.00 90.25 78 GLU A O 1
ATOM 600 N N . GLN A 1 79 ? -9.334 2.654 -11.205 1.00 91.25 79 GLN A N 1
ATOM 601 C CA . GLN A 1 79 ? -9.682 1.243 -11.360 1.00 91.25 79 GLN A CA 1
ATOM 602 C C . GLN A 1 79 ? -8.856 0.359 -10.421 1.00 91.25 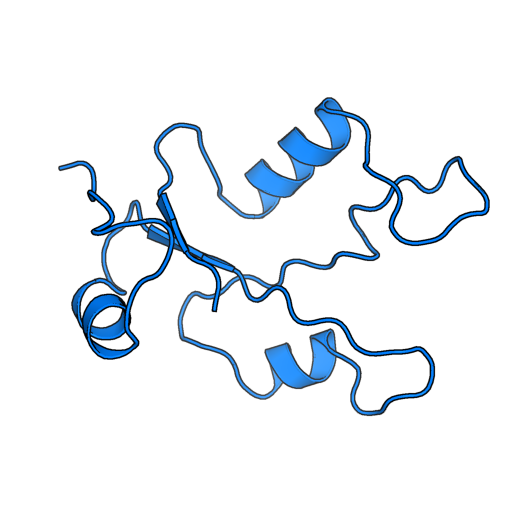79 GLN A C 1
ATOM 604 O O . GLN A 1 79 ? -9.400 -0.517 -9.752 1.00 91.25 79 GLN A O 1
ATOM 609 N N . TYR A 1 80 ? -7.551 0.612 -10.319 1.00 92.00 80 TYR A N 1
ATOM 610 C CA . TYR A 1 80 ? -6.679 -0.160 -9.442 1.00 92.00 80 TYR A CA 1
ATOM 611 C C . TYR A 1 80 ? -7.014 0.028 -7.958 1.00 92.00 80 TYR A C 1
ATOM 613 O O . TYR A 1 80 ? -7.053 -0.938 -7.196 1.00 92.00 80 TYR A O 1
ATOM 621 N N . ALA A 1 81 ? -7.301 1.261 -7.535 1.00 91.06 81 ALA A N 1
ATOM 622 C CA . ALA A 1 81 ? -7.737 1.559 -6.177 1.00 91.06 81 ALA A CA 1
ATOM 623 C C . ALA A 1 81 ? -9.078 0.875 -5.855 1.00 91.06 81 ALA A C 1
ATOM 625 O O . ALA A 1 81 ? -9.228 0.302 -4.773 1.00 91.06 81 ALA A O 1
ATOM 626 N N . ALA A 1 82 ? -10.021 0.866 -6.802 1.00 89.69 82 ALA A N 1
ATOM 627 C CA . ALA A 1 82 ? -11.300 0.176 -6.662 1.00 89.69 82 ALA A CA 1
ATOM 628 C C . ALA A 1 82 ? -11.133 -1.351 -6.557 1.00 89.69 82 ALA A C 1
ATOM 630 O O . ALA A 1 82 ? -11.761 -1.973 -5.699 1.00 89.69 82 ALA A O 1
ATOM 631 N N . ASP A 1 83 ? -10.243 -1.951 -7.353 1.00 90.62 83 ASP A N 1
ATOM 632 C CA . ASP A 1 83 ? -9.897 -3.379 -7.270 1.00 90.62 83 ASP A CA 1
ATOM 633 C C . ASP A 1 83 ? -9.252 -3.724 -5.918 1.00 90.62 83 ASP A C 1
ATOM 635 O O . ASP A 1 83 ? -9.483 -4.793 -5.347 1.00 90.62 83 ASP A O 1
ATOM 639 N N . LEU A 1 84 ? -8.486 -2.781 -5.364 1.00 90.25 84 LEU A N 1
ATOM 640 C CA . LEU A 1 84 ? -7.973 -2.831 -4.000 1.00 90.25 84 LEU A CA 1
ATOM 641 C C . LEU A 1 84 ? -9.020 -2.449 -2.955 1.00 90.25 84 LEU A C 1
ATOM 643 O O . LEU A 1 84 ? -8.635 -2.270 -1.808 1.00 90.25 84 LEU A O 1
ATOM 647 N N . GLY A 1 85 ? -10.305 -2.324 -3.299 1.00 87.44 85 GLY A N 1
ATOM 648 C CA . GLY A 1 85 ? -11.422 -2.049 -2.394 1.00 87.44 85 GLY A CA 1
ATOM 649 C C . GLY A 1 85 ? -11.334 -0.708 -1.665 1.00 87.44 85 GLY A C 1
ATOM 650 O O . GLY A 1 85 ? -11.780 -0.625 -0.519 1.00 87.44 85 GLY A O 1
ATOM 651 N N . ILE A 1 86 ? -10.699 0.289 -2.282 1.00 89.44 86 ILE A N 1
ATOM 652 C CA . ILE A 1 86 ? -10.639 1.674 -1.812 1.00 89.44 86 ILE A CA 1
ATOM 653 C C . ILE A 1 86 ? -11.803 2.434 -2.449 1.00 89.44 86 ILE A C 1
ATOM 655 O O . ILE A 1 86 ? -12.041 2.358 -3.652 1.00 89.44 86 ILE A O 1
ATOM 659 N N . SER A 1 87 ? -12.523 3.184 -1.628 1.00 87.19 87 SER A N 1
ATOM 660 C CA . SER A 1 87 ? -13.605 4.084 -2.019 1.00 87.19 87 SER A CA 1
ATOM 661 C C . SER A 1 87 ? -13.346 5.495 -1.491 1.00 87.19 87 SER A C 1
ATOM 663 O O . SER A 1 87 ? -12.436 5.712 -0.690 1.00 87.19 87 SER A O 1
ATOM 665 N N . SER A 1 88 ? -14.179 6.458 -1.886 1.00 81.12 88 SER A N 1
ATOM 666 C CA . SER A 1 88 ? -14.128 7.834 -1.372 1.00 81.12 88 SER A CA 1
ATOM 667 C C . SER A 1 88 ? -14.286 7.939 0.149 1.00 81.12 88 SER A C 1
ATOM 669 O O . SER A 1 88 ? -13.832 8.915 0.738 1.00 81.12 88 SER A O 1
ATOM 671 N N . ASP A 1 89 ? -14.905 6.938 0.776 1.00 80.62 89 ASP A N 1
ATOM 672 C CA . ASP A 1 89 ? -15.131 6.88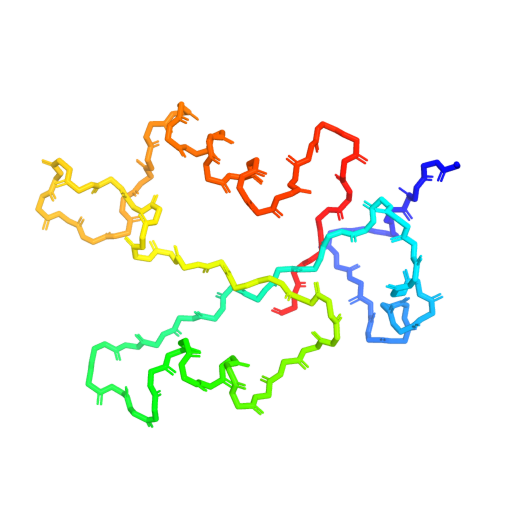5 2.224 1.00 80.62 89 ASP A CA 1
ATOM 673 C C . ASP A 1 89 ? -14.048 6.075 2.958 1.00 80.62 89 ASP A C 1
ATOM 675 O O . ASP A 1 89 ? -14.080 5.953 4.183 1.00 80.62 89 ASP A O 1
ATOM 679 N N . SER A 1 90 ? -13.094 5.498 2.220 1.00 78.38 90 SER A N 1
ATOM 680 C CA . SER A 1 90 ? -12.053 4.647 2.791 1.00 78.38 90 SER A CA 1
ATOM 681 C C . SER A 1 90 ? -10.969 5.459 3.484 1.00 78.38 90 SER A C 1
ATOM 683 O O . SER A 1 90 ? -10.440 6.437 2.956 1.00 78.38 90 SER A O 1
ATOM 685 N N . VAL A 1 91 ? -10.554 4.970 4.646 1.00 76.75 91 VAL A N 1
ATOM 686 C CA . VAL A 1 91 ? -9.363 5.439 5.341 1.00 76.75 91 VAL A CA 1
ATOM 687 C C . VAL A 1 91 ? -8.199 4.533 4.968 1.00 76.75 91 VAL A C 1
ATOM 689 O O . VAL A 1 91 ? -8.179 3.356 5.325 1.00 76.75 91 VAL A O 1
AT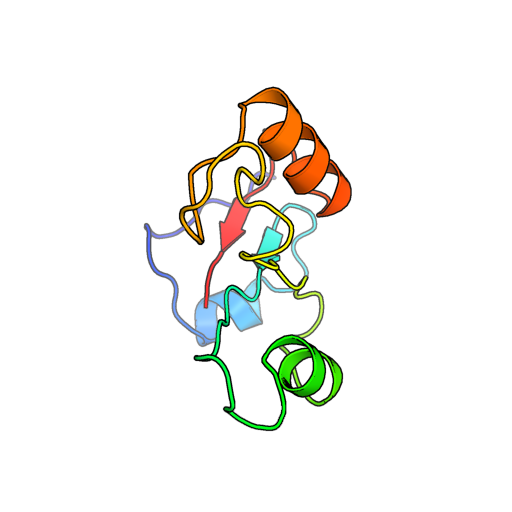OM 692 N N . VAL A 1 92 ? -7.217 5.085 4.256 1.00 73.75 92 VAL A N 1
ATOM 693 C CA . VAL A 1 92 ? -6.037 4.338 3.804 1.00 73.75 92 VAL A CA 1
ATOM 694 C C . VAL A 1 92 ? -4.895 4.524 4.801 1.00 73.75 92 VAL A C 1
ATOM 696 O O . VAL A 1 92 ? -4.442 5.644 5.035 1.00 73.75 92 VAL A O 1
ATOM 699 N N . SER A 1 93 ? -4.414 3.422 5.378 1.00 68.56 93 SER A N 1
ATOM 700 C CA . SER A 1 93 ? -3.236 3.405 6.249 1.00 68.56 93 SER A CA 1
ATOM 701 C C . SER A 1 93 ? -2.098 2.635 5.579 1.00 68.56 93 SER A C 1
ATOM 703 O O . SER A 1 93 ? -2.292 1.514 5.102 1.00 68.56 93 SER A O 1
ATOM 705 N N . ARG A 1 94 ? -0.914 3.257 5.534 1.00 58.41 94 ARG A N 1
ATOM 706 C CA . ARG A 1 94 ? 0.336 2.655 5.057 1.00 58.41 94 ARG A CA 1
ATOM 707 C C . ARG A 1 94 ? 1.191 2.273 6.262 1.00 58.41 94 ARG A C 1
ATOM 709 O O . ARG A 1 94 ? 1.367 3.099 7.159 1.00 58.41 94 ARG A O 1
ATOM 716 N N . LEU A 1 95 ? 1.758 1.070 6.228 1.00 53.44 95 LEU A N 1
ATOM 717 C CA . LEU A 1 95 ? 2.867 0.659 7.089 1.00 53.44 95 LEU A CA 1
ATOM 718 C C . LEU A 1 95 ? 4.089 0.289 6.252 1.00 53.44 95 LEU A C 1
ATOM 720 O O . LEU A 1 95 ? 3.897 -0.142 5.093 1.00 53.44 95 LEU A O 1
#

pLDDT: mean 88.87, std 8.19, range [53.44, 96.75]